Protein AF-A0A1D6FSH2-F1 (afdb_monomer)

Nearest PDB structures (foldseek):
  1aoz-assembly1_A  TM=8.404E-01  e=1.502E-01  Cucurbita melopepo

Organism: Zea mays (NCBI:txid4577)

Foldseek 3Di:
DWEWDQDPNDIFIDPLQEGADQFPDHPVVCVVVVNCVVGADEPPHDPDRDPHNDHHDYGHYHYDDDPQDWDWDWDDDPDPDDDDDDDPPDDADQDDDPTTGTGHDD

Structure (mmCIF, N/CA/C/O backbone):
data_AF-A0A1D6FSH2-F1
#
_entry.id   AF-A0A1D6FSH2-F1
#
loop_
_atom_site.group_PDB
_atom_site.id
_atom_site.type_symbol
_atom_site.label_atom_id
_atom_site.label_alt_id
_atom_site.label_comp_id
_atom_site.label_asym_id
_atom_site.label_entity_id
_atom_site.label_seq_id
_atom_site.pdbx_PDB_ins_code
_atom_site.Cartn_x
_atom_site.Cartn_y
_atom_site.Cartn_z
_atom_site.occupancy
_atom_site.B_iso_or_equiv
_atom_site.auth_seq_id
_atom_site.auth_comp_id
_atom_site.auth_asym_id
_atom_site.auth_atom_id
_atom_site.pdbx_PDB_model_num
ATOM 1 N N . MET A 1 1 ? 9.715 0.806 -5.879 1.00 68.38 1 MET A N 1
ATOM 2 C CA . MET A 1 1 ? 9.750 0.028 -7.138 1.00 68.38 1 MET A CA 1
ATOM 3 C C . MET A 1 1 ? 8.446 -0.734 -7.354 1.00 68.38 1 MET A C 1
ATOM 5 O O . MET A 1 1 ? 8.021 -1.474 -6.463 1.00 68.38 1 ME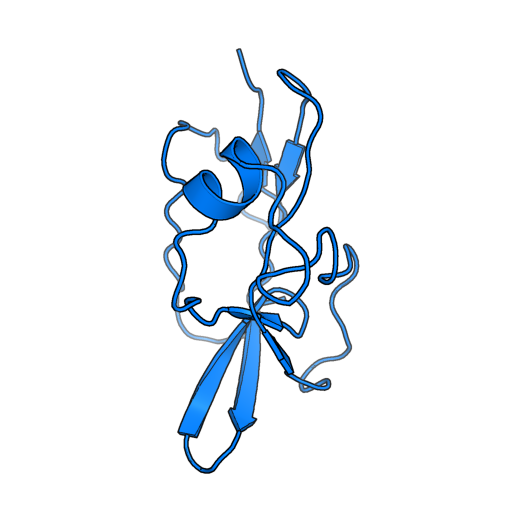T A O 1
ATOM 9 N N . VAL A 1 2 ? 7.843 -0.600 -8.541 1.00 71.19 2 VAL A N 1
ATOM 10 C CA . VAL A 1 2 ? 6.801 -1.537 -9.003 1.00 71.19 2 VAL A CA 1
ATOM 11 C C . VAL A 1 2 ? 7.428 -2.923 -9.143 1.00 71.19 2 VAL A C 1
ATOM 13 O O . VAL A 1 2 ? 8.388 -3.127 -9.882 1.00 71.19 2 VAL A O 1
ATOM 16 N N . SER A 1 3 ? 6.935 -3.864 -8.348 1.00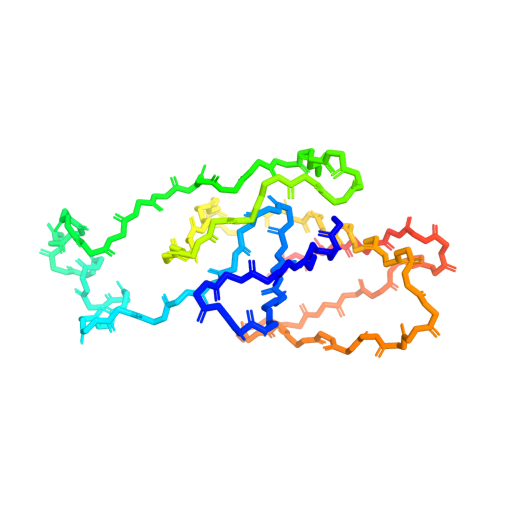 75.75 3 SER A N 1
ATOM 17 C CA . SER A 1 3 ? 7.385 -5.252 -8.322 1.00 75.75 3 SER A CA 1
ATOM 18 C C . SER A 1 3 ? 6.378 -6.105 -9.080 1.00 75.75 3 SER A C 1
ATOM 20 O O . SER A 1 3 ? 5.174 -5.977 -8.859 1.00 75.75 3 SER A O 1
ATOM 22 N N . ARG A 1 4 ? 6.858 -7.003 -9.942 1.00 83.50 4 ARG A N 1
ATOM 23 C CA . ARG A 1 4 ? 6.011 -7.964 -10.653 1.00 83.50 4 ARG A CA 1
ATOM 24 C C . ARG A 1 4 ? 6.505 -9.386 -10.457 1.00 83.50 4 ARG A C 1
ATOM 26 O O . ARG A 1 4 ? 7.706 -9.627 -10.373 1.00 83.50 4 ARG A O 1
ATOM 33 N N . GLY A 1 5 ? 5.579 -10.333 -10.430 1.00 84.50 5 GLY A N 1
ATOM 34 C CA . GLY A 1 5 ? 5.904 -11.744 -10.261 1.00 84.50 5 GLY A CA 1
ATOM 35 C C . GLY A 1 5 ? 4.729 -12.646 -10.604 1.00 84.50 5 GLY A C 1
ATOM 36 O O . GLY A 1 5 ? 3.575 -12.221 -10.565 1.00 84.50 5 GLY A O 1
ATOM 37 N N . HIS A 1 6 ? 5.026 -13.896 -10.954 1.00 87.75 6 HIS A N 1
ATOM 38 C CA . HIS A 1 6 ? 4.009 -14.935 -11.085 1.00 87.75 6 HIS A CA 1
ATOM 39 C C . HIS A 1 6 ? 3.854 -15.638 -9.739 1.00 87.75 6 HIS A C 1
ATOM 41 O O . HIS A 1 6 ? 4.803 -16.243 -9.247 1.00 87.75 6 HIS A O 1
ATOM 47 N N . ILE A 1 7 ? 2.662 -15.553 -9.154 1.00 88.00 7 ILE A N 1
ATOM 48 C CA . ILE A 1 7 ? 2.309 -16.210 -7.891 1.00 88.00 7 ILE A CA 1
ATOM 49 C C . ILE A 1 7 ? 1.029 -16.992 -8.144 1.00 88.00 7 ILE A C 1
ATOM 51 O O . ILE A 1 7 ? 0.074 -16.444 -8.697 1.00 88.00 7 ILE A O 1
ATOM 55 N N . ASP A 1 8 ? 1.030 -18.275 -7.788 1.00 87.69 8 ASP A N 1
ATOM 56 C CA . ASP A 1 8 ? -0.086 -19.201 -8.030 1.00 87.69 8 ASP A CA 1
ATOM 57 C C . ASP A 1 8 ? -0.545 -19.216 -9.501 1.00 87.69 8 ASP A C 1
ATOM 59 O O . ASP A 1 8 ? -1.733 -19.242 -9.813 1.00 87.69 8 ASP A O 1
ATOM 63 N N . GLY A 1 9 ? 0.409 -19.120 -10.436 1.00 89.81 9 GLY A N 1
ATOM 64 C CA . GLY A 1 9 ? 0.140 -19.101 -11.879 1.00 89.81 9 GLY A CA 1
ATOM 65 C C . GLY A 1 9 ? -0.461 -17.795 -12.415 1.00 89.81 9 GLY A C 1
ATOM 66 O O . GLY A 1 9 ? -0.711 -17.695 -13.615 1.00 89.81 9 GLY A O 1
ATOM 67 N N . LYS A 1 10 ? -0.661 -16.776 -11.570 1.00 90.75 10 LYS A N 1
ATOM 68 C CA . LYS A 1 10 ? -1.187 -15.463 -11.962 1.00 90.75 10 LYS A CA 1
ATOM 69 C C . LYS A 1 10 ? -0.084 -14.406 -11.934 1.00 90.75 10 LYS A C 1
ATOM 71 O O . LYS A 1 10 ? 0.654 -14.300 -10.956 1.00 90.75 10 LYS A O 1
ATOM 76 N N . LEU A 1 11 ? -0.003 -13.586 -12.983 1.00 89.25 11 LEU A N 1
ATOM 77 C CA . LEU A 1 11 ? 0.824 -12.380 -12.974 1.00 89.25 11 LEU A CA 1
ATOM 78 C C . LEU A 1 11 ? 0.244 -11.373 -11.974 1.00 89.25 11 LEU A C 1
ATOM 80 O O . LEU A 1 11 ? -0.937 -11.019 -12.045 1.00 89.25 11 LEU A O 1
ATOM 84 N N . ARG A 1 12 ? 1.075 -10.922 -11.038 1.00 90.38 12 ARG A N 1
ATOM 85 C CA . ARG A 1 12 ? 0.721 -9.940 -10.015 1.00 90.38 12 ARG A CA 1
ATOM 86 C C . ARG A 1 12 ? 1.687 -8.769 -10.035 1.00 90.38 12 ARG A C 1
ATOM 88 O O . ARG A 1 12 ? 2.868 -8.933 -10.338 1.00 90.38 12 ARG A O 1
ATOM 95 N N . TYR A 1 13 ? 1.150 -7.621 -9.648 1.00 88.38 13 TYR A N 1
ATOM 96 C CA . TYR A 1 13 ? 1.869 -6.371 -9.457 1.00 88.38 13 TYR A CA 1
ATOM 97 C C . TYR A 1 13 ? 1.766 -5.949 -7.992 1.00 88.38 13 TYR A C 1
ATOM 99 O O . TYR A 1 13 ? 0.809 -6.303 -7.292 1.00 88.38 13 TYR A O 1
ATOM 107 N N . GLY A 1 14 ? 2.763 -5.216 -7.524 1.00 88.94 14 GLY A N 1
ATOM 108 C CA . GLY A 1 14 ? 2.833 -4.721 -6.161 1.00 88.94 14 GLY A CA 1
ATOM 109 C C . GLY A 1 14 ? 3.842 -3.592 -6.015 1.00 88.94 14 GLY A C 1
ATOM 110 O O . GLY A 1 14 ? 4.581 -3.277 -6.947 1.00 88.94 14 GLY A O 1
ATOM 111 N N . PHE A 1 15 ? 3.898 -3.010 -4.824 1.00 89.12 15 PHE A N 1
ATOM 112 C CA . PHE A 1 15 ? 4.885 -1.996 -4.461 1.00 89.12 15 PHE A CA 1
ATOM 113 C C . PHE A 1 15 ? 5.879 -2.595 -3.476 1.00 89.12 15 PHE A C 1
ATOM 115 O O . PHE A 1 15 ? 5.477 -3.281 -2.541 1.00 89.12 15 PHE A O 1
ATOM 122 N N . ASN A 1 16 ? 7.173 -2.368 -3.711 1.00 89.19 16 ASN A N 1
ATOM 123 C CA . ASN A 1 16 ? 8.266 -2.789 -2.829 1.00 89.19 16 ASN A CA 1
ATOM 124 C C . ASN A 1 16 ? 8.141 -4.250 -2.336 1.00 89.19 16 ASN A C 1
ATOM 126 O O . ASN A 1 16 ? 8.295 -4.537 -1.153 1.00 89.19 16 ASN A O 1
ATOM 130 N N . GLY A 1 17 ? 7.839 -5.184 -3.246 1.00 89.00 17 GLY A N 1
ATOM 131 C CA . GLY A 1 17 ? 7.699 -6.608 -2.923 1.00 89.00 17 GLY A CA 1
ATOM 132 C C . GLY A 1 17 ? 6.364 -7.019 -2.291 1.00 89.00 17 GLY A C 1
ATOM 133 O O . GLY A 1 17 ? 6.193 -8.197 -1.989 1.00 89.00 17 GLY A O 1
ATOM 134 N N . ILE A 1 18 ? 5.388 -6.116 -2.141 1.00 92.25 18 ILE A N 1
ATOM 135 C CA . ILE A 1 18 ? 4.056 -6.430 -1.604 1.00 92.25 18 ILE A CA 1
ATOM 136 C C . ILE A 1 18 ? 2.965 -6.205 -2.659 1.00 92.25 18 ILE A C 1
ATOM 138 O O . ILE A 1 18 ? 2.735 -5.091 -3.128 1.00 92.25 18 ILE A O 1
ATOM 142 N N . SER A 1 19 ? 2.251 -7.273 -3.010 1.00 92.56 19 SER A N 1
ATOM 143 C CA . SER A 1 19 ? 1.019 -7.242 -3.800 1.00 92.56 19 SER A CA 1
ATOM 144 C C . SER A 1 19 ? -0.176 -7.243 -2.850 1.00 92.56 19 SER A C 1
ATOM 146 O O . SER A 1 19 ? -0.404 -8.222 -2.137 1.00 92.56 19 SER A O 1
ATOM 148 N N . HIS A 1 20 ? -0.927 -6.140 -2.821 1.00 93.75 20 HIS A N 1
ATOM 149 C CA . HIS A 1 20 ? -2.069 -6.002 -1.921 1.00 93.75 20 HIS A CA 1
ATOM 150 C C . HIS A 1 20 ? -3.141 -7.061 -2.221 1.00 93.75 20 HIS A C 1
ATOM 152 O O . HIS A 1 20 ? -3.460 -7.334 -3.383 1.00 93.75 20 HIS A O 1
ATOM 158 N N . ARG A 1 21 ? -3.719 -7.637 -1.164 1.00 94.56 21 ARG A N 1
ATOM 159 C CA . ARG A 1 21 ? -4.962 -8.412 -1.235 1.00 94.56 21 ARG A CA 1
ATOM 160 C C . ARG A 1 21 ? -5.987 -7.828 -0.275 1.00 94.56 21 ARG A C 1
ATOM 162 O O . ARG A 1 21 ? -5.641 -7.513 0.864 1.00 94.56 21 ARG A O 1
ATOM 169 N N . ASP A 1 22 ? -7.232 -7.781 -0.724 1.00 94.81 22 ASP A N 1
ATOM 170 C CA . ASP A 1 22 ? -8.349 -7.449 0.146 1.00 94.81 22 ASP A CA 1
ATOM 171 C C . ASP A 1 22 ? -8.548 -8.542 1.198 1.00 94.81 22 ASP A C 1
ATOM 173 O O . ASP A 1 22 ? -8.257 -9.725 0.985 1.00 94.81 22 ASP A O 1
ATOM 177 N N . THR A 1 23 ? -9.027 -8.118 2.356 1.00 95.94 23 THR A N 1
ATOM 178 C CA . THR A 1 23 ? -9.365 -8.980 3.489 1.00 95.94 23 THR A CA 1
ATOM 179 C C . THR A 1 23 ? -10.876 -9.172 3.547 1.00 95.94 23 THR A C 1
ATOM 181 O O . THR A 1 23 ? -11.629 -8.349 3.031 1.00 95.94 23 THR A O 1
ATOM 184 N N . GLU A 1 24 ? -11.335 -10.260 4.171 1.00 95.81 24 GLU A N 1
ATOM 185 C CA . GLU A 1 24 ? -12.776 -10.511 4.346 1.00 95.81 24 GLU A CA 1
ATOM 186 C C . GLU A 1 24 ? -13.442 -9.418 5.197 1.00 95.81 24 GLU A C 1
ATOM 188 O O . GLU A 1 24 ? -14.553 -8.977 4.903 1.00 95.81 24 GLU A O 1
ATOM 193 N N . THR A 1 25 ? -12.733 -8.939 6.222 1.00 96.00 25 THR A N 1
ATOM 194 C CA . THR A 1 25 ? -13.164 -7.832 7.079 1.00 96.00 25 THR A CA 1
ATOM 195 C C . THR A 1 25 ? -12.541 -6.522 6.595 1.00 96.00 25 THR A C 1
ATOM 197 O O . THR A 1 25 ? -11.317 -6.418 6.596 1.00 96.00 25 THR A O 1
ATOM 200 N N . PRO A 1 26 ? -13.325 -5.478 6.266 1.00 95.81 26 PRO A N 1
ATOM 201 C CA . PRO A 1 26 ? -12.777 -4.191 5.845 1.00 95.81 26 PRO A CA 1
ATOM 202 C C . PRO A 1 26 ? -11.783 -3.604 6.858 1.00 95.81 26 PRO A C 1
ATOM 204 O O . PRO A 1 26 ? -12.093 -3.495 8.046 1.00 95.81 26 PRO A O 1
ATOM 207 N N . LEU A 1 27 ? -10.619 -3.154 6.373 1.00 95.94 27 LEU A N 1
ATOM 208 C CA . LEU A 1 27 ? -9.488 -2.714 7.207 1.00 95.94 27 LEU A CA 1
ATOM 209 C C . LEU A 1 27 ? -9.880 -1.657 8.249 1.00 95.94 27 LEU A C 1
ATOM 211 O O . LEU A 1 27 ? -9.550 -1.796 9.423 1.00 95.94 27 LEU A O 1
ATOM 215 N N . LYS A 1 28 ? -10.659 -0.643 7.846 1.00 94.06 28 LYS A N 1
ATOM 216 C CA . LYS A 1 28 ? -11.124 0.412 8.762 1.00 94.06 28 LYS A CA 1
ATOM 217 C C . LYS A 1 28 ? -12.065 -0.099 9.853 1.00 94.06 28 LYS A C 1
ATOM 219 O O . LYS A 1 28 ? -12.066 0.455 10.945 1.00 94.06 28 LYS A O 1
ATOM 224 N N . LEU A 1 29 ? -12.875 -1.123 9.573 1.00 96.94 29 LEU A N 1
ATOM 225 C CA . LEU A 1 29 ? -13.748 -1.720 10.589 1.00 96.94 29 LEU A CA 1
ATOM 226 C C . LEU A 1 29 ? -12.931 -2.556 11.573 1.00 96.94 29 LEU A C 1
ATOM 228 O O . LEU A 1 29 ? -13.141 -2.445 12.778 1.00 96.94 29 LEU A O 1
ATOM 232 N N . ALA A 1 30 ? -11.977 -3.343 11.068 1.00 96.94 30 ALA A N 1
ATOM 233 C CA . ALA A 1 30 ? -11.062 -4.106 11.912 1.00 96.94 30 ALA A CA 1
ATOM 234 C C . ALA A 1 30 ? -10.255 -3.188 12.847 1.00 96.94 30 ALA A C 1
ATOM 236 O O . ALA A 1 30 ? -10.153 -3.462 14.042 1.00 96.94 30 ALA A O 1
ATOM 237 N N . GLU A 1 31 ? -9.751 -2.068 12.325 1.00 95.44 31 GLU A N 1
ATOM 238 C CA . GLU A 1 31 ? -9.055 -1.041 13.105 1.00 95.44 31 GLU A CA 1
ATOM 239 C C . GLU A 1 31 ? -9.980 -0.361 14.129 1.00 95.44 31 GLU A C 1
ATOM 241 O O . GLU A 1 31 ? -9.641 -0.304 15.307 1.00 95.44 31 GLU A O 1
ATOM 246 N N . TYR A 1 32 ? -11.179 0.080 13.728 1.00 96.88 32 TYR A N 1
ATOM 247 C CA . TYR A 1 32 ? -12.129 0.769 14.616 1.00 96.88 32 TYR A CA 1
ATOM 248 C C . TYR A 1 32 ? -12.534 -0.063 15.844 1.00 96.88 32 TYR A C 1
ATOM 250 O O . TYR A 1 32 ? -12.682 0.478 16.940 1.00 96.88 32 TYR A O 1
ATOM 258 N N . PHE A 1 33 ? -12.705 -1.376 15.673 1.00 97.06 33 PHE A N 1
ATOM 259 C CA . PHE A 1 33 ? -13.071 -2.292 16.756 1.00 97.06 33 PHE A CA 1
ATOM 260 C C . PHE A 1 33 ? -11.865 -2.944 17.454 1.00 97.06 33 PHE A C 1
ATOM 262 O O . PHE A 1 33 ? -12.068 -3.794 18.319 1.00 97.06 33 PHE A O 1
ATOM 269 N N . ASN A 1 34 ? -10.626 -2.555 17.121 1.00 95.06 34 ASN A N 1
ATOM 270 C CA . ASN A 1 34 ? -9.389 -3.148 17.649 1.00 95.06 34 ASN A CA 1
ATOM 271 C C . ASN A 1 34 ? -9.294 -4.679 17.454 1.00 95.06 34 ASN A C 1
ATOM 273 O O . ASN A 1 34 ? -8.764 -5.392 18.305 1.00 95.06 34 ASN A O 1
ATOM 277 N N . VAL A 1 35 ? -9.796 -5.188 16.326 1.00 95.69 35 VAL A N 1
ATOM 278 C CA . VAL A 1 35 ? -9.756 -6.611 15.933 1.00 95.69 35 VAL A CA 1
ATOM 279 C C . VAL A 1 35 ? -8.904 -6.796 14.677 1.00 95.69 35 VAL A C 1
ATOM 281 O O . VAL A 1 35 ? -9.335 -7.354 13.671 1.00 95.69 35 VAL A O 1
ATOM 284 N N . THR A 1 36 ? -7.685 -6.260 14.714 1.00 95.19 36 THR A N 1
ATOM 285 C CA . THR A 1 36 ? -6.742 -6.302 13.586 1.00 95.19 36 THR A CA 1
ATOM 286 C C . THR A 1 36 ? -5.985 -7.626 13.488 1.00 95.19 36 THR A C 1
ATOM 288 O O . THR A 1 36 ? -5.529 -7.981 12.399 1.00 95.19 36 THR A O 1
ATOM 291 N N . ASP A 1 37 ? -5.884 -8.371 14.594 1.00 94.44 37 ASP A N 1
ATOM 292 C CA . ASP A 1 37 ? -5.191 -9.658 14.640 1.00 94.44 37 ASP A CA 1
ATOM 293 C C . ASP A 1 37 ? -5.827 -10.666 13.672 1.00 94.44 37 ASP A C 1
ATOM 295 O O . ASP A 1 37 ? -7.048 -10.812 13.594 1.00 94.44 37 ASP A O 1
ATOM 299 N N . GLY A 1 38 ? -4.989 -11.317 12.871 1.00 91.38 38 GLY A N 1
ATOM 300 C CA . GLY A 1 38 ? -5.415 -12.187 11.771 1.00 91.38 38 GLY A CA 1
ATOM 301 C C . GLY A 1 38 ? -6.000 -11.475 10.539 1.00 91.38 38 GLY A C 1
ATOM 302 O O . GLY A 1 38 ? -6.125 -12.119 9.497 1.00 91.38 38 GLY A O 1
ATOM 303 N N . VAL A 1 39 ? -6.309 -10.171 10.602 1.00 95.69 39 VAL A N 1
ATOM 304 C CA . VAL A 1 39 ? -6.807 -9.394 9.451 1.00 95.69 39 VAL A CA 1
ATOM 305 C C . VAL A 1 39 ? -5.648 -8.755 8.695 1.00 95.69 39 VAL A C 1
ATOM 307 O O . VAL A 1 39 ? -5.478 -9.014 7.505 1.00 95.69 39 VAL A O 1
ATOM 310 N N . PHE A 1 40 ? -4.836 -7.934 9.363 1.00 95.81 40 PHE A N 1
ATOM 311 C CA . PHE A 1 40 ? -3.685 -7.274 8.745 1.00 95.81 40 PHE A CA 1
ATOM 312 C C . PHE A 1 40 ? -2.605 -6.925 9.775 1.00 95.81 40 PHE A C 1
ATOM 314 O O . PHE A 1 40 ? -2.819 -6.967 10.983 1.00 95.81 40 PHE A O 1
ATOM 321 N N . SER A 1 41 ? -1.421 -6.558 9.289 1.00 95.12 41 SER A N 1
ATOM 322 C CA . SER A 1 41 ? -0.340 -6.006 10.106 1.00 95.12 41 SER A CA 1
ATOM 323 C C . SER A 1 41 ? 0.180 -4.727 9.466 1.00 95.12 41 SER A C 1
ATOM 325 O O . SER A 1 41 ? 0.181 -4.593 8.242 1.00 95.12 41 SER A O 1
ATOM 327 N N . TYR A 1 42 ? 0.610 -3.781 10.292 1.00 95.00 42 TYR A N 1
ATOM 328 C CA . TYR A 1 42 ? 1.144 -2.513 9.812 1.00 95.00 42 TYR A CA 1
ATOM 329 C C . TYR A 1 42 ? 2.588 -2.647 9.320 1.00 95.00 42 TYR A C 1
ATOM 331 O O . TYR A 1 42 ? 3.351 -3.474 9.821 1.00 95.00 42 TYR A O 1
ATOM 339 N N . ASN A 1 43 ? 2.962 -1.779 8.379 1.00 93.06 43 ASN A N 1
ATOM 340 C CA . ASN A 1 43 ? 4.341 -1.507 7.961 1.00 93.06 43 ASN A CA 1
ATOM 341 C C . ASN A 1 43 ? 5.113 -2.761 7.519 1.00 93.06 43 ASN A C 1
ATOM 343 O O . ASN A 1 43 ? 6.304 -2.907 7.780 1.00 93.06 43 ASN A O 1
ATOM 347 N N . GLN A 1 44 ? 4.424 -3.684 6.843 1.00 92.06 44 GLN A N 1
ATOM 348 C CA . GLN A 1 44 ? 5.054 -4.883 6.277 1.00 92.06 44 GLN A CA 1
ATOM 349 C C . GLN A 1 44 ? 5.858 -4.578 5.007 1.00 92.06 44 GLN A C 1
ATOM 351 O O . GLN A 1 44 ? 6.706 -5.368 4.598 1.00 92.06 44 GLN A O 1
ATOM 356 N N . MET A 1 45 ? 5.576 -3.443 4.369 1.00 89.88 45 MET A N 1
ATOM 357 C CA . MET A 1 45 ? 6.310 -2.950 3.216 1.00 89.88 45 MET 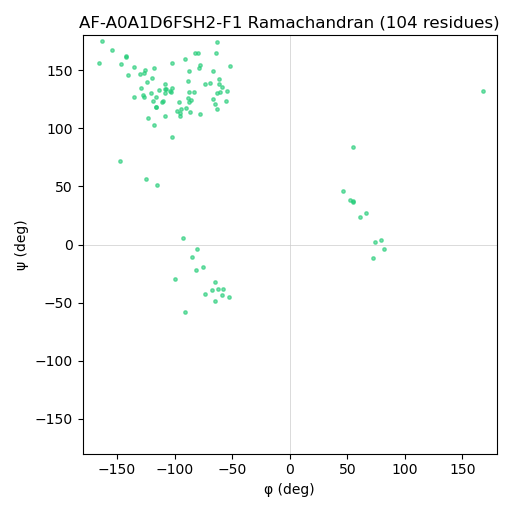A CA 1
ATOM 358 C C . MET A 1 45 ? 7.486 -2.094 3.692 1.00 89.88 45 MET A C 1
ATOM 360 O O . MET A 1 45 ? 7.288 -1.156 4.457 1.00 89.88 45 MET A O 1
ATOM 364 N N . GLY A 1 46 ? 8.698 -2.414 3.236 1.00 87.00 46 GLY A N 1
ATOM 365 C CA . GLY A 1 46 ? 9.882 -1.608 3.529 1.00 87.00 46 GLY A CA 1
ATOM 366 C C . GLY A 1 46 ? 9.962 -0.342 2.672 1.00 87.00 46 GLY A C 1
ATOM 367 O O . GLY A 1 46 ? 9.461 -0.313 1.544 1.00 87.00 46 GLY A O 1
ATOM 368 N N . ASP A 1 47 ? 10.651 0.676 3.190 1.00 84.50 47 ASP A N 1
ATOM 369 C CA . ASP A 1 47 ? 10.885 1.946 2.487 1.00 84.50 47 ASP A CA 1
ATOM 370 C C . ASP A 1 47 ? 11.797 1.764 1.268 1.00 84.50 47 ASP A C 1
ATOM 372 O O . ASP A 1 47 ? 11.571 2.337 0.201 1.00 84.50 47 ASP A O 1
ATOM 376 N N . VAL A 1 48 ? 12.821 0.917 1.417 1.00 83.25 48 VAL A N 1
ATOM 377 C CA . VAL A 1 48 ? 13.763 0.597 0.345 1.00 83.25 48 VAL A CA 1
ATOM 378 C C . VAL A 1 48 ? 13.191 -0.541 -0.499 1.00 83.25 48 VAL A C 1
ATOM 380 O O . VAL A 1 48 ? 12.886 -1.608 0.045 1.00 83.25 48 VAL A O 1
ATOM 383 N N . PRO A 1 49 ? 13.057 -0.359 -1.824 1.00 78.50 49 PRO A N 1
ATOM 384 C CA . PRO A 1 49 ? 12.586 -1.426 -2.686 1.00 78.50 49 PRO A CA 1
ATOM 385 C C . PRO A 1 49 ? 13.534 -2.637 -2.643 1.00 78.50 49 PRO A C 1
ATOM 387 O O . PRO A 1 49 ? 14.756 -2.466 -2.618 1.00 78.50 49 PRO A O 1
ATOM 390 N N . PRO A 1 50 ? 12.999 -3.870 -2.683 1.00 77.44 50 PRO A N 1
ATOM 391 C CA . PRO A 1 50 ? 13.820 -5.052 -2.885 1.00 77.44 50 PRO A CA 1
ATOM 392 C C . PRO A 1 50 ? 14.468 -5.015 -4.276 1.00 77.44 50 PRO A C 1
ATOM 394 O O . PRO A 1 50 ? 14.056 -4.258 -5.156 1.00 77.44 50 PRO A O 1
ATOM 397 N N . ALA A 1 51 ? 15.479 -5.863 -4.483 1.00 74.56 51 ALA A N 1
ATOM 398 C CA . ALA A 1 51 ? 16.146 -5.992 -5.775 1.00 74.56 51 ALA A CA 1
ATOM 399 C C . ALA A 1 51 ? 15.143 -6.222 -6.924 1.00 74.56 51 ALA A C 1
ATOM 401 O O . ALA A 1 51 ? 14.062 -6.778 -6.728 1.00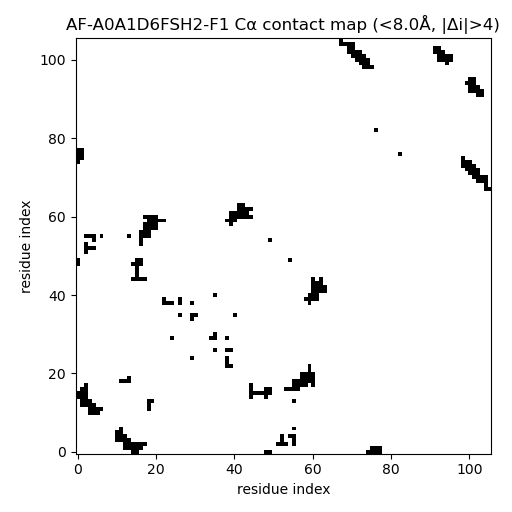 74.56 51 ALA A O 1
ATOM 402 N N . VAL A 1 52 ? 15.525 -5.831 -8.141 1.00 67.88 52 VAL A N 1
ATOM 403 C CA . VAL A 1 52 ? 14.721 -6.048 -9.351 1.00 67.88 52 VAL A CA 1
ATOM 404 C C . VAL A 1 52 ? 14.397 -7.542 -9.498 1.00 67.88 52 VAL A C 1
ATOM 406 O O . VAL A 1 52 ? 15.307 -8.367 -9.543 1.00 67.88 52 VAL A O 1
ATOM 409 N N . ASN A 1 53 ? 13.105 -7.888 -9.579 1.00 68.56 53 ASN A N 1
ATOM 410 C CA . ASN A 1 53 ? 12.569 -9.263 -9.510 1.00 68.56 53 ASN A CA 1
ATOM 411 C C . ASN A 1 53 ? 12.745 -9.975 -8.151 1.00 68.56 53 ASN A C 1
ATOM 413 O O . ASN A 1 53 ? 12.821 -11.203 -8.095 1.00 68.56 53 ASN A O 1
ATOM 417 N N . GLY A 1 54 ? 12.817 -9.217 -7.057 1.00 72.69 54 GLY A N 1
ATOM 418 C CA . GLY A 1 54 ? 12.806 -9.738 -5.693 1.00 72.69 54 GLY A CA 1
ATOM 419 C C . GLY A 1 54 ? 11.496 -10.452 -5.326 1.00 72.69 54 GLY A C 1
ATOM 420 O O . GLY A 1 54 ? 10.541 -10.459 -6.110 1.00 72.69 54 GLY A O 1
ATOM 421 N N . PRO A 1 55 ? 11.436 -11.073 -4.135 1.00 80.12 55 PRO A N 1
ATOM 422 C CA . PRO A 1 55 ? 10.253 -11.799 -3.695 1.00 80.12 55 PRO A CA 1
ATOM 423 C C . PRO A 1 55 ? 9.032 -10.872 -3.660 1.00 80.12 55 PRO A C 1
ATOM 425 O O . PRO A 1 55 ? 9.105 -9.737 -3.189 1.00 80.12 55 PRO A O 1
ATOM 428 N N . LEU A 1 56 ? 7.912 -11.376 -4.177 1.00 88.75 56 LEU A N 1
ATOM 429 C CA . LEU A 1 56 ? 6.620 -10.704 -4.150 1.00 88.75 56 LEU A CA 1
ATOM 430 C C . LEU A 1 56 ? 5.696 -11.480 -3.207 1.00 88.75 56 LEU A C 1
ATOM 432 O O . LEU A 1 56 ? 5.466 -12.674 -3.397 1.00 88.75 56 LEU A O 1
ATOM 436 N N . HIS A 1 57 ? 5.167 -10.805 -2.194 1.00 91.31 57 HIS A N 1
ATOM 437 C CA . HIS A 1 57 ? 4.269 -11.378 -1.196 1.00 91.31 57 HIS A CA 1
ATOM 438 C C . HIS A 1 57 ? 2.848 -10.863 -1.405 1.00 91.31 57 HIS A C 1
ATOM 440 O O . HIS A 1 57 ? 2.646 -9.682 -1.670 1.00 91.31 57 HIS A O 1
ATOM 446 N N . VAL A 1 58 ? 1.855 -11.745 -1.277 1.00 93.94 58 VAL A N 1
ATOM 447 C CA . VAL A 1 58 ? 0.439 -11.390 -1.439 1.00 93.94 58 VAL A CA 1
ATOM 448 C C . VAL A 1 58 ? -0.211 -11.274 -0.069 1.00 93.94 58 VAL A C 1
ATOM 450 O O . VAL A 1 58 ? -0.680 -12.266 0.491 1.00 93.94 58 VAL A O 1
ATOM 453 N N . ILE A 1 59 ? -0.218 -10.064 0.479 1.00 94.56 59 ILE A N 1
ATOM 454 C CA . ILE A 1 59 ? -0.696 -9.778 1.835 1.00 94.56 59 ILE A CA 1
ATOM 455 C C . ILE A 1 59 ? -1.445 -8.438 1.877 1.00 94.56 59 ILE A C 1
ATOM 457 O O . ILE A 1 59 ? -1.292 -7.624 0.963 1.00 94.56 59 ILE A O 1
ATOM 461 N N . PRO A 1 60 ? -2.269 -8.185 2.907 1.00 95.62 60 PRO A N 1
ATOM 462 C CA . PRO A 1 60 ? -2.881 -6.878 3.109 1.00 95.62 60 PRO A CA 1
ATOM 463 C C . PRO A 1 60 ? -1.782 -5.855 3.411 1.00 95.62 60 PRO A C 1
ATOM 465 O O . PRO A 1 60 ? -1.014 -6.024 4.354 1.00 95.62 60 PRO A O 1
ATOM 468 N N . ASN A 1 61 ? -1.687 -4.814 2.587 1.00 93.94 61 ASN A N 1
ATOM 469 C CA . ASN A 1 61 ? -0.690 -3.758 2.753 1.00 93.94 61 ASN A CA 1
ATOM 470 C C . ASN A 1 61 ? -1.311 -2.558 3.467 1.00 93.94 61 ASN A C 1
ATOM 472 O O . ASN A 1 61 ? -2.205 -1.922 2.907 1.00 93.94 61 ASN A O 1
ATOM 476 N N . VAL A 1 62 ? -0.833 -2.266 4.676 1.00 95.00 62 VAL A N 1
ATOM 477 C CA . VAL A 1 62 ? -1.289 -1.139 5.496 1.00 95.00 62 VAL A CA 1
ATOM 478 C C . VAL A 1 62 ? -0.075 -0.428 6.078 1.00 95.00 62 VAL A C 1
ATOM 480 O O . VAL A 1 62 ? 0.772 -1.053 6.714 1.00 95.00 62 VAL A O 1
ATOM 483 N N . ILE A 1 63 ? 0.001 0.882 5.864 1.00 92.06 63 ILE A N 1
ATOM 484 C CA . ILE A 1 63 ? 1.081 1.741 6.355 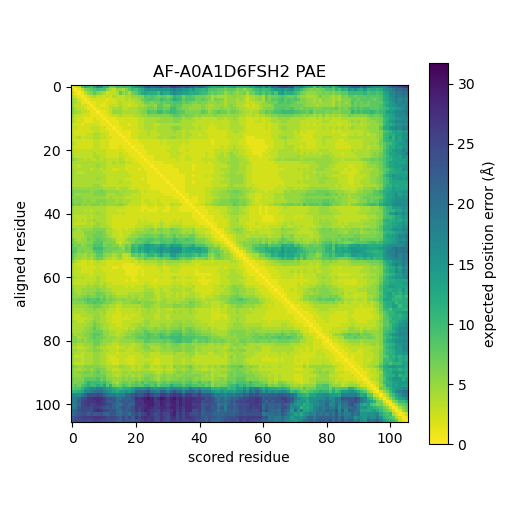1.00 92.06 63 ILE A CA 1
ATOM 485 C C . ILE A 1 63 ? 0.487 2.689 7.390 1.00 92.06 63 ILE A C 1
ATOM 487 O O . ILE A 1 63 ? -0.566 3.282 7.152 1.00 92.06 63 ILE A O 1
ATOM 491 N N . THR A 1 64 ? 1.152 2.833 8.533 1.00 92.06 64 THR A N 1
ATOM 492 C CA . THR A 1 64 ? 0.807 3.871 9.513 1.00 92.06 64 THR A CA 1
ATOM 493 C C . THR A 1 64 ? 1.554 5.152 9.206 1.00 92.06 64 THR A C 1
ATOM 495 O O . THR A 1 64 ? 2.753 5.115 8.938 1.00 92.06 64 THR A O 1
ATOM 498 N N . ALA A 1 65 ? 0.884 6.284 9.368 1.00 89.69 65 ALA A N 1
ATOM 499 C CA . ALA A 1 65 ? 1.526 7.585 9.373 1.00 89.69 65 ALA A CA 1
ATOM 500 C C . ALA A 1 65 ? 0.978 8.435 10.518 1.00 89.69 65 ALA A C 1
ATOM 502 O O . ALA A 1 65 ? -0.165 8.265 10.951 1.00 89.69 65 ALA A O 1
ATOM 503 N N . GLU A 1 66 ? 1.797 9.362 11.002 1.00 91.44 66 GLU A N 1
ATOM 504 C CA . GLU A 1 66 ? 1.363 10.342 11.989 1.00 91.44 66 GLU A CA 1
ATOM 505 C C . GLU A 1 66 ? 0.375 11.333 11.361 1.00 91.44 66 GLU A C 1
ATOM 507 O O . GLU A 1 66 ? 0.533 11.788 10.225 1.00 91.44 66 GLU A O 1
ATOM 512 N N . PHE A 1 67 ? -0.674 11.681 12.102 1.00 89.75 67 PHE A N 1
ATOM 513 C CA . PHE A 1 67 ? -1.688 12.606 11.611 1.00 89.75 67 PHE A CA 1
ATOM 514 C C . PHE A 1 67 ? -1.087 13.997 11.354 1.00 89.75 67 PHE A C 1
ATOM 516 O O . PHE A 1 67 ? -0.444 14.563 12.234 1.00 89.75 67 PHE A O 1
ATOM 523 N N . ARG A 1 68 ? -1.350 14.559 10.162 1.00 87.94 68 ARG A N 1
ATOM 524 C CA . ARG A 1 68 ? -0.817 15.856 9.683 1.00 87.94 68 ARG A CA 1
ATOM 525 C C . ARG A 1 68 ? 0.708 15.917 9.576 1.00 87.94 68 ARG A C 1
ATOM 527 O O . ARG A 1 68 ? 1.283 17.002 9.619 1.00 87.94 68 ARG A O 1
ATOM 534 N N . THR A 1 69 ? 1.363 14.772 9.427 1.00 88.50 69 THR A N 1
ATOM 535 C CA . THR A 1 69 ? 2.777 14.757 9.062 1.00 88.50 69 THR A CA 1
ATOM 536 C C . THR A 1 69 ? 2.968 14.987 7.567 1.00 88.50 69 THR A C 1
ATOM 538 O O . THR A 1 69 ? 2.037 14.882 6.768 1.00 88.50 69 THR A O 1
ATOM 541 N N . PHE A 1 70 ? 4.199 15.303 7.197 1.00 86.62 70 PHE A N 1
ATOM 542 C CA . PHE A 1 70 ? 4.629 15.396 5.815 1.00 86.62 70 PHE A CA 1
ATOM 543 C C . PHE A 1 70 ? 5.087 14.019 5.329 1.00 86.62 70 PHE A C 1
ATOM 545 O O . PHE A 1 70 ? 5.887 13.370 6.002 1.00 86.62 70 PHE A O 1
ATOM 552 N N . ILE A 1 71 ? 4.603 13.576 4.167 1.00 87.56 71 ILE A N 1
ATOM 553 C CA . ILE A 1 71 ? 4.943 12.262 3.606 1.00 87.56 71 ILE A CA 1
ATOM 554 C C . ILE A 1 71 ? 5.458 12.453 2.184 1.00 87.56 71 ILE A C 1
ATOM 556 O O . I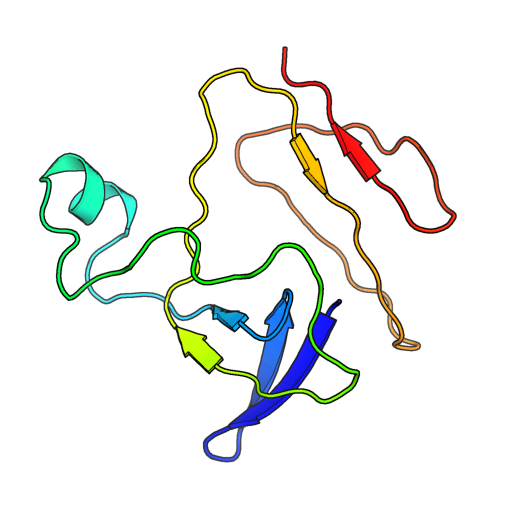LE A 1 71 ? 4.790 13.047 1.347 1.00 87.56 71 ILE A O 1
ATOM 560 N N . GLU A 1 72 ? 6.635 11.920 1.887 1.00 85.50 72 GLU A N 1
ATOM 561 C CA . GLU A 1 72 ? 7.176 11.878 0.531 1.00 85.50 72 GLU A CA 1
ATOM 562 C C . GLU A 1 72 ? 7.017 10.469 -0.039 1.00 85.50 72 GLU A C 1
ATOM 564 O O . GLU A 1 72 ? 7.371 9.490 0.615 1.00 85.50 72 GLU A O 1
ATOM 569 N N . ILE A 1 73 ? 6.481 10.356 -1.258 1.00 84.38 73 ILE A N 1
ATOM 570 C CA . ILE A 1 73 ? 6.316 9.063 -1.931 1.00 84.38 73 ILE A CA 1
ATOM 571 C C . ILE A 1 73 ? 7.051 9.124 -3.262 1.00 84.38 73 ILE A C 1
ATOM 573 O O . ILE A 1 73 ? 6.620 9.780 -4.208 1.00 84.38 73 ILE A O 1
ATOM 577 N N . VAL A 1 74 ? 8.165 8.404 -3.354 1.00 85.06 74 VAL A N 1
ATOM 578 C CA . VAL A 1 74 ? 8.968 8.337 -4.576 1.00 85.06 74 VAL A CA 1
ATOM 579 C C . VAL A 1 74 ? 8.566 7.110 -5.384 1.00 85.06 74 VAL A C 1
ATOM 581 O O . VAL A 1 74 ? 8.838 5.970 -5.006 1.00 85.06 74 VAL A O 1
ATOM 584 N N . PHE A 1 75 ? 7.927 7.346 -6.529 1.00 83.12 75 PHE A N 1
ATOM 585 C CA . PHE A 1 75 ? 7.604 6.282 -7.471 1.00 83.12 75 PHE A CA 1
ATOM 586 C C . PHE A 1 75 ? 8.759 6.048 -8.439 1.00 83.12 75 PHE A C 1
ATOM 588 O O . PHE A 1 75 ? 9.177 6.937 -9.178 1.00 83.12 75 PHE A O 1
ATOM 595 N N . GLU A 1 76 ? 9.233 4.808 -8.454 1.00 81.19 76 GLU A N 1
ATOM 596 C CA . GLU A 1 76 ? 10.233 4.316 -9.390 1.00 81.19 76 GLU A CA 1
ATO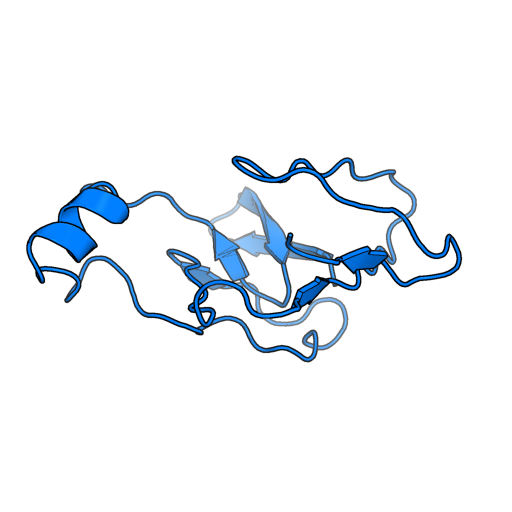M 597 C C . GLU A 1 76 ? 9.603 3.229 -10.263 1.00 81.19 76 GLU A C 1
ATOM 599 O O . GLU A 1 76 ? 9.168 2.183 -9.755 1.00 81.19 76 GLU A O 1
ATOM 604 N N . ASN A 1 77 ? 9.566 3.490 -11.570 1.00 79.94 77 ASN A N 1
ATOM 605 C CA . ASN A 1 77 ? 9.079 2.568 -12.584 1.00 79.94 77 ASN A CA 1
ATOM 606 C C . ASN A 1 77 ? 10.219 2.217 -13.563 1.00 79.94 77 ASN A C 1
ATOM 608 O O . ASN A 1 77 ? 10.547 3.033 -14.426 1.00 79.94 77 ASN A O 1
ATOM 612 N N . PRO A 1 78 ? 10.835 1.028 -13.436 1.00 76.81 78 PRO A N 1
ATOM 613 C CA . PRO A 1 78 ? 11.855 0.555 -14.371 1.00 76.81 78 PRO A CA 1
ATOM 614 C C . PRO A 1 78 ? 11.263 -0.052 -15.658 1.00 76.81 78 PRO A C 1
ATOM 616 O O . PRO A 1 78 ? 12.015 -0.473 -16.542 1.00 76.81 78 PRO A O 1
ATOM 619 N N . GLU A 1 79 ? 9.935 -0.164 -15.772 1.00 76.19 79 GLU A N 1
ATOM 620 C CA . GLU A 1 79 ? 9.273 -0.730 -16.944 1.00 76.19 79 GLU A CA 1
ATOM 621 C C . GLU A 1 79 ? 9.128 0.292 -18.081 1.00 76.19 79 GLU A C 1
ATOM 623 O O . GLU A 1 79 ? 9.287 1.499 -17.919 1.00 76.19 79 GLU A O 1
ATOM 628 N N . LYS A 1 80 ? 8.833 -0.213 -19.284 1.00 81.19 80 LYS A N 1
ATOM 629 C CA . LYS A 1 80 ? 8.587 0.629 -20.468 1.00 81.19 80 LYS A CA 1
ATOM 630 C C . LYS A 1 80 ? 7.137 1.113 -20.567 1.00 81.19 80 LYS A C 1
ATOM 632 O O . LYS A 1 80 ? 6.830 1.923 -21.436 1.00 81.19 80 LYS A O 1
ATOM 637 N N . SER A 1 81 ? 6.245 0.572 -19.743 1.00 82.50 81 SER A N 1
ATOM 638 C CA . SER A 1 81 ? 4.836 0.953 -19.668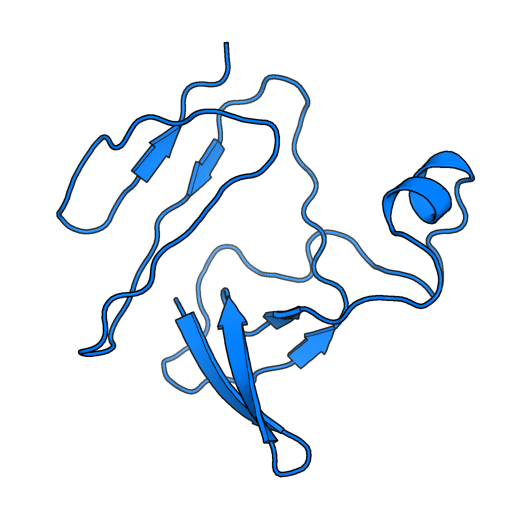 1.00 82.50 81 SER A CA 1
ATOM 639 C C . SER A 1 81 ? 4.634 2.112 -18.699 1.00 82.50 81 SER A C 1
ATOM 641 O O . SER A 1 81 ? 5.361 2.244 -17.719 1.00 82.50 81 SER A O 1
ATOM 643 N N . ILE A 1 82 ? 3.630 2.944 -18.973 1.00 84.12 82 ILE A N 1
ATOM 644 C CA . ILE A 1 82 ? 3.208 4.016 -18.069 1.00 84.12 82 ILE A CA 1
ATOM 645 C C . ILE A 1 82 ? 2.277 3.425 -17.012 1.00 84.12 82 ILE A C 1
ATOM 647 O O . ILE A 1 82 ? 1.295 2.777 -17.370 1.00 84.12 82 ILE A O 1
ATOM 651 N N . ASP A 1 83 ? 2.548 3.739 -15.747 1.00 83.25 83 ASP A N 1
ATOM 652 C CA . ASP A 1 83 ? 1.663 3.439 -14.625 1.00 83.25 83 ASP A CA 1
ATOM 653 C C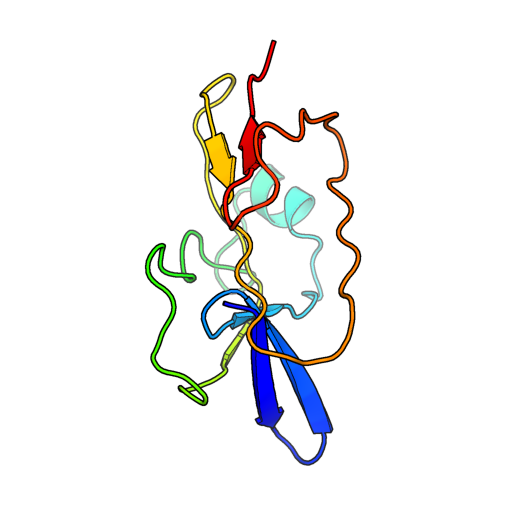 . ASP A 1 83 ? 1.024 4.731 -14.112 1.00 83.25 83 ASP A C 1
ATOM 655 O O . ASP A 1 83 ? 1.703 5.731 -13.867 1.00 83.25 83 ASP A O 1
ATOM 659 N N . SER A 1 84 ? -0.297 4.713 -13.951 1.00 87.44 84 SER A N 1
ATOM 660 C CA . SER A 1 84 ? -1.072 5.817 -13.383 1.00 87.44 84 SER A CA 1
ATOM 661 C C . SER A 1 84 ? -1.476 5.496 -11.949 1.00 87.44 84 SER A C 1
ATOM 663 O O . SER A 1 84 ? -2.011 4.420 -11.686 1.00 87.44 84 SER A O 1
ATOM 665 N N . LEU A 1 85 ? -1.269 6.444 -11.036 1.00 86.25 85 LEU A N 1
ATOM 666 C CA . LEU A 1 85 ? -1.537 6.287 -9.608 1.00 86.25 85 LEU A CA 1
ATOM 667 C C . LEU A 1 85 ? -2.579 7.306 -9.149 1.00 86.25 85 LEU A C 1
ATOM 669 O O . LEU A 1 85 ? -2.585 8.447 -9.610 1.00 86.25 85 LEU A O 1
ATOM 673 N N . HIS A 1 86 ? -3.439 6.886 -8.225 1.00 89.19 86 HIS A N 1
ATOM 674 C CA . HIS A 1 86 ? -4.457 7.723 -7.601 1.00 89.19 86 HIS A CA 1
ATOM 675 C C . HIS A 1 86 ? -4.353 7.589 -6.084 1.00 89.19 86 HIS A C 1
ATOM 677 O O . HIS A 1 86 ? -4.207 6.480 -5.570 1.00 89.19 86 HIS A O 1
ATOM 683 N N . LEU A 1 87 ? -4.401 8.720 -5.383 1.00 90.06 87 LEU A N 1
ATOM 684 C CA . LEU A 1 87 ? -4.368 8.767 -3.929 1.00 90.06 87 LEU A CA 1
ATOM 685 C C . LEU A 1 87 ? -5.751 9.167 -3.420 1.00 90.06 87 LEU A C 1
ATOM 687 O O . LEU A 1 87 ? -6.178 10.306 -3.587 1.00 90.06 87 LEU A O 1
ATOM 691 N N . ASP A 1 88 ? -6.448 8.226 -2.794 1.00 90.75 88 ASP A N 1
ATOM 692 C CA . ASP A 1 88 ? -7.785 8.477 -2.267 1.00 90.75 88 ASP A CA 1
ATOM 693 C C . ASP A 1 88 ? -7.729 9.342 -0.997 1.00 90.75 88 ASP A C 1
ATOM 695 O O . ASP A 1 88 ? -6.913 9.125 -0.101 1.00 90.75 88 ASP A O 1
ATOM 699 N N . GLY A 1 89 ? -8.641 10.312 -0.893 1.00 90.75 89 GLY A N 1
ATOM 700 C CA . GLY A 1 89 ? -8.817 11.142 0.306 1.00 90.75 89 GLY A CA 1
ATOM 701 C C . GLY A 1 89 ? -7.850 12.321 0.448 1.00 90.75 89 GLY A C 1
ATOM 702 O O . GLY A 1 89 ? -8.033 13.124 1.361 1.00 90.75 89 GLY A O 1
ATOM 703 N N . TYR A 1 90 ? -6.880 12.470 -0.459 1.00 88.00 90 TYR A N 1
ATOM 704 C CA . TYR A 1 90 ? -5.908 13.563 -0.443 1.00 88.00 90 TYR A CA 1
ATOM 705 C C . TYR A 1 90 ? -5.607 14.078 -1.852 1.00 88.00 90 TYR A C 1
ATOM 707 O O . TYR A 1 90 ? -5.566 13.319 -2.814 1.00 88.00 90 TYR A O 1
ATOM 715 N N . ALA A 1 91 ? -5.355 15.381 -1.965 1.00 88.44 91 ALA A N 1
ATOM 716 C CA . ALA A 1 91 ? -4.716 15.958 -3.144 1.00 88.44 91 ALA A CA 1
ATOM 717 C C . ALA A 1 91 ? -3.196 15.980 -2.950 1.00 88.44 91 ALA A C 1
ATOM 719 O O . ALA A 1 91 ? -2.705 15.940 -1.821 1.00 88.44 91 ALA A O 1
ATOM 720 N N . PHE A 1 92 ? -2.450 16.071 -4.050 1.00 82.88 92 PHE A N 1
ATOM 721 C CA . PHE A 1 92 ? -0.997 16.092 -3.999 1.00 82.88 92 PHE A CA 1
ATOM 722 C C . PHE A 1 92 ? -0.354 17.020 -5.016 1.00 82.88 92 PHE A C 1
ATOM 724 O O . PHE A 1 92 ? -0.962 17.402 -6.015 1.00 82.88 92 PHE A O 1
ATOM 731 N N . PHE A 1 93 ? 0.910 17.346 -4.756 1.00 82.50 93 PHE A N 1
ATOM 732 C CA . PHE A 1 93 ? 1.731 18.180 -5.618 1.00 82.50 93 PHE A CA 1
ATOM 733 C C . PHE A 1 93 ? 2.822 17.328 -6.271 1.00 82.50 93 PHE A C 1
ATOM 735 O O . PHE A 1 93 ? 3.610 16.670 -5.599 1.00 82.50 93 PHE A O 1
ATOM 742 N N . GLY A 1 94 ? 2.880 17.334 -7.602 1.00 79.25 94 GLY A N 1
ATOM 743 C CA . GLY A 1 94 ? 4.031 16.802 -8.327 1.00 79.25 94 GLY A CA 1
ATOM 744 C C . GLY A 1 94 ? 5.166 17.816 -8.279 1.00 79.25 94 GLY A C 1
ATOM 745 O O . GLY A 1 94 ? 5.035 18.896 -8.846 1.00 79.25 94 GLY A O 1
ATOM 746 N N . VAL A 1 95 ? 6.256 17.494 -7.582 1.00 73.19 95 VAL A N 1
ATOM 747 C CA . VAL A 1 95 ? 7.345 18.457 -7.338 1.00 73.19 95 VAL A CA 1
ATOM 748 C C . VAL A 1 95 ? 8.522 18.276 -8.290 1.00 73.19 95 VAL A C 1
ATOM 750 O O . VAL A 1 95 ? 9.162 19.259 -8.651 1.00 73.19 95 VAL A O 1
ATOM 753 N N . THR A 1 96 ? 8.784 17.062 -8.774 1.00 72.06 96 THR A N 1
ATOM 754 C CA . THR A 1 96 ? 9.758 16.844 -9.847 1.00 72.06 96 THR A CA 1
ATOM 755 C C . THR A 1 96 ? 9.336 15.685 -10.747 1.00 72.06 96 THR A C 1
ATOM 757 O O . THR A 1 96 ? 8.564 14.812 -10.365 1.00 72.06 96 THR A O 1
ATOM 760 N N . CYS A 1 97 ? 9.809 15.709 -11.990 1.00 63.06 97 CYS A N 1
ATOM 761 C CA . CYS A 1 97 ? 9.604 14.652 -12.976 1.00 63.06 97 CYS A CA 1
ATOM 762 C C . CYS A 1 97 ? 10.970 14.196 -13.499 1.00 63.06 97 CYS A C 1
ATOM 764 O O . CYS A 1 97 ? 11.284 14.275 -14.677 1.00 63.06 97 CYS A O 1
ATOM 766 N N . SER A 1 98 ? 11.809 13.784 -12.559 1.00 50.06 98 SER A N 1
ATOM 767 C CA . SER A 1 98 ? 12.984 12.944 -12.771 1.00 50.06 98 SER A CA 1
ATOM 768 C C . SER A 1 98 ? 13.099 12.123 -11.497 1.00 50.06 98 SER A C 1
ATOM 770 O O . SER A 1 98 ? 13.931 12.433 -10.660 1.00 50.06 98 SER A O 1
ATOM 772 N N . ILE A 1 99 ? 12.176 11.165 -11.316 1.00 48.91 99 ILE A N 1
ATOM 773 C CA . ILE A 1 99 ? 12.102 10.269 -10.149 1.00 48.91 99 ILE A CA 1
ATOM 774 C C . ILE A 1 99 ? 12.040 11.070 -8.834 1.00 48.91 99 ILE A C 1
ATOM 776 O O . ILE A 1 99 ? 13.093 11.290 -8.272 1.00 48.91 99 ILE A O 1
ATOM 780 N N . ILE A 1 100 ? 10.870 11.552 -8.376 1.00 41.06 100 ILE A N 1
ATOM 781 C CA . ILE A 1 100 ? 10.540 11.953 -6.973 1.00 41.06 100 ILE A CA 1
ATOM 782 C C . ILE A 1 100 ? 9.192 12.723 -6.961 1.00 41.06 100 ILE A C 1
ATOM 784 O O . ILE A 1 100 ? 9.007 13.653 -7.742 1.00 41.06 100 ILE A O 1
ATOM 788 N N . PHE A 1 101 ? 8.253 12.383 -6.063 1.00 40.47 101 PHE A N 1
ATOM 789 C CA . PHE A 1 101 ? 7.051 13.192 -5.772 1.00 40.47 101 PHE A CA 1
ATOM 790 C C . PHE A 1 101 ? 7.045 13.588 -4.285 1.00 40.47 101 PHE A C 1
ATOM 792 O O . PHE A 1 101 ? 7.192 12.728 -3.423 1.00 40.47 101 PHE A O 1
ATOM 799 N N . LEU A 1 102 ? 6.841 14.874 -3.986 1.00 37.34 102 LEU A N 1
ATOM 800 C CA . LEU A 1 102 ? 6.944 15.478 -2.650 1.00 37.34 102 LEU A CA 1
ATOM 801 C C . LEU A 1 102 ? 5.566 16.019 -2.213 1.00 37.34 102 LEU A C 1
ATOM 803 O O . LEU A 1 102 ? 4.972 16.794 -2.959 1.00 37.34 102 LEU A O 1
ATOM 807 N N . PHE A 1 103 ? 5.046 15.654 -1.029 1.00 50.62 103 PHE A N 1
ATOM 808 C CA . PHE A 1 103 ? 3.675 16.017 -0.616 1.00 50.62 103 PHE A CA 1
ATOM 809 C C . PHE A 1 103 ? 3.639 16.878 0.647 1.00 50.62 103 PHE A C 1
ATOM 811 O O . PHE A 1 103 ? 4.061 16.438 1.708 1.00 50.62 103 PHE A O 1
ATOM 818 N N . LEU A 1 104 ? 3.010 18.056 0.560 1.00 30.77 104 LEU A N 1
ATOM 819 C CA . LEU A 1 104 ? 2.600 18.865 1.711 1.00 30.77 104 LEU A CA 1
ATOM 820 C C . LEU A 1 104 ? 1.140 18.543 2.073 1.00 30.77 104 LEU A C 1
ATOM 822 O O . LEU A 1 104 ? 0.239 18.807 1.278 1.00 30.77 104 LEU A O 1
ATOM 826 N N . LEU A 1 105 ? 0.906 18.007 3.270 1.00 39.66 105 LEU A N 1
ATOM 827 C CA . LEU A 1 105 ? -0.425 17.919 3.876 1.00 39.66 105 LEU A CA 1
ATOM 828 C C . LEU A 1 105 ? -0.710 19.231 4.630 1.00 39.66 105 LEU A C 1
ATOM 830 O O . LEU A 1 105 ? -0.027 19.529 5.607 1.00 39.66 105 LEU A O 1
ATOM 834 N N . LEU A 1 106 ? -1.694 20.017 4.173 1.00 39.59 106 LEU A N 1
ATOM 835 C CA . LEU A 1 106 ? -2.320 21.102 4.952 1.00 39.59 106 LEU A CA 1
ATOM 836 C C . LEU A 1 106 ? -3.544 20.563 5.711 1.00 39.59 106 LEU A C 1
ATOM 838 O O . LEU A 1 106 ? -4.325 19.815 5.081 1.00 39.59 106 LEU A O 1
#

Radius of gyration: 15.27 Å; Cα contacts (8 Å, |Δi|>4): 159; chains: 1; bounding box: 30×40×38 Å

InterPro domains:
  IPR008972 Cupredoxin [G3DSA:2.60.40.420] (1-96)
  IPR008972 Cupredoxin [SSF49503] (2-93)
  IPR011706 Multicopper oxidase, C-terminal [PF07731] (25-93)

Mean predicted aligned error: 6.54 Å

Sequence (106 aa):
MVSRGHIDGKLRYGFNGISHRDTETPLKLAEYFNVTDGVFSYNQMGDVPPAVNGPLHVIPNVITAEFRTFIEIVFENPEKSIDSLHLDGYAFFGVTCSIIFLFLLL

pLDDT: mean 83.62, std 14.77, range [30.77, 97.06]

Solvent-accessible surface area (backbone atoms only — not comparable to full-atom values): 6937 Å² total; per-residue (Å²): 60,72,31,60,45,74,55,95,88,38,85,44,63,25,52,30,30,36,20,70,43,90,57,97,64,55,66,70,58,25,54,76,70,72,54,34,80,96,63,56,57,70,59,79,59,56,92,69,50,59,62,94,80,43,74,70,42,82,42,48,76,41,76,82,76,67,87,83,49,77,56,72,57,66,67,46,74,94,62,95,68,90,84,88,85,84,65,86,97,56,83,81,50,85,68,52,92,76,76,38,32,49,37,79,61,131

Secondary structure (DSSP, 8-state):
-EEEEEETTEEEEEETTEEE---SS-HHHHHHTT--TTT--B--S-SSPPPTT---EEE--B----TT--EE------SSS------TT-------SSS--EE---